Protein AF-A0AA48KX10-F1 (afdb_monomer_lite)

Sequence (72 aa):
MNNVEGIERNVKLSPERRRSDWSNFIERNVLDFFNEYRIERMVVEDGDGNKAKISRSKEHEIKVEVSSMMTF

Organism: NCBI:txid3033792

Structure (mmCIF, N/CA/C/O backbone):
data_AF-A0AA48KX10-F1
#
_entry.id   AF-A0AA48KX10-F1
#
loop_
_atom_site.group_PDB
_atom_site.id
_atom_site.type_symbol
_atom_site.label_atom_id
_atom_site.label_alt_id
_atom_site.label_comp_id
_atom_site.label_asym_id
_atom_site.label_entity_id
_atom_site.label_seq_id
_atom_site.pdbx_PDB_ins_code
_atom_site.Cartn_x
_atom_site.Cartn_y
_atom_site.Cartn_z
_atom_site.occupancy
_atom_site.B_iso_or_equiv
_atom_site.auth_seq_id
_atom_site.auth_comp_id
_atom_site.auth_asym_id
_atom_site.auth_atom_id
_atom_site.pdbx_PDB_model_num
ATOM 1 N N . MET A 1 1 ? -10.532 -18.157 -32.216 1.00 37.91 1 MET A N 1
ATOM 2 C CA . MET A 1 1 ? -10.028 -17.978 -30.838 1.00 37.91 1 MET A CA 1
ATOM 3 C C . MET A 1 1 ? -8.768 -17.143 -30.963 1.00 37.91 1 MET A C 1
ATOM 5 O O . MET A 1 1 ? -7.809 -17.636 -31.536 1.00 37.91 1 MET A O 1
ATOM 9 N N . ASN A 1 2 ? -8.807 -15.867 -30.578 1.00 41.56 2 ASN A N 1
ATOM 10 C CA . ASN A 1 2 ? -7.647 -14.984 -30.709 1.00 41.56 2 ASN A CA 1
ATOM 11 C C . ASN A 1 2 ? -6.837 -15.085 -29.419 1.00 41.56 2 ASN A C 1
ATOM 13 O O . ASN A 1 2 ? -7.329 -14.715 -28.356 1.00 41.56 2 ASN A O 1
ATOM 17 N N . ASN A 1 3 ? -5.638 -15.653 -29.527 1.00 45.84 3 ASN A N 1
ATOM 18 C CA . ASN A 1 3 ? -4.668 -15.719 -28.446 1.00 45.84 3 ASN A CA 1
ATOM 19 C C . ASN A 1 3 ? -4.238 -14.282 -28.125 1.00 45.84 3 ASN A C 1
ATOM 21 O O . ASN A 1 3 ? -3.609 -13.628 -28.955 1.00 45.84 3 ASN A O 1
ATOM 25 N N . VAL A 1 4 ? -4.644 -13.760 -26.969 1.00 53.09 4 VAL A N 1
ATOM 26 C CA . VAL A 1 4 ? -4.143 -12.480 -26.459 1.00 53.09 4 VAL A CA 1
ATOM 27 C C . VAL A 1 4 ? -2.728 -12.713 -25.943 1.00 53.09 4 VAL A C 1
ATOM 29 O O . VAL A 1 4 ? -2.507 -12.904 -24.752 1.00 53.09 4 VAL A O 1
ATOM 32 N N . GLU A 1 5 ? -1.760 -12.767 -26.856 1.00 55.56 5 GLU A N 1
ATOM 33 C CA . GLU A 1 5 ? -0.353 -12.692 -26.477 1.00 55.56 5 GLU A CA 1
ATOM 34 C C . GLU A 1 5 ? -0.152 -11.364 -25.745 1.00 55.56 5 GLU A C 1
ATOM 36 O O . GLU A 1 5 ? -0.392 -10.285 -26.295 1.00 55.56 5 GLU A O 1
ATOM 41 N N . GLY A 1 6 ? 0.169 -11.463 -24.453 1.00 48.88 6 GLY A N 1
ATOM 42 C CA . GLY A 1 6 ? 0.373 -10.325 -23.576 1.00 48.88 6 GLY A CA 1
ATOM 43 C C . GLY A 1 6 ? 1.386 -9.381 -24.203 1.00 48.88 6 GLY A C 1
ATOM 44 O O . GLY A 1 6 ? 2.535 -9.744 -24.436 1.00 48.88 6 GLY A O 1
ATOM 45 N N . ILE A 1 7 ? 0.947 -8.162 -24.505 1.00 49.56 7 ILE A N 1
ATOM 46 C CA . ILE A 1 7 ? 1.821 -7.094 -24.972 1.00 49.56 7 ILE A CA 1
ATOM 47 C C . ILE A 1 7 ? 2.663 -6.653 -23.764 1.00 49.56 7 ILE A C 1
ATOM 49 O O . ILE A 1 7 ? 2.345 -5.669 -23.096 1.00 49.56 7 ILE A O 1
ATOM 53 N N . GLU A 1 8 ? 3.731 -7.388 -23.455 1.00 52.25 8 GLU A N 1
ATOM 54 C CA . GLU A 1 8 ? 4.769 -6.960 -22.516 1.00 52.25 8 GLU A CA 1
ATOM 55 C C . GLU A 1 8 ? 5.604 -5.861 -23.186 1.00 52.25 8 GLU A C 1
ATOM 57 O O . GLU A 1 8 ? 6.682 -6.078 -23.741 1.00 52.25 8 GLU A O 1
ATOM 62 N N . ARG A 1 9 ? 5.080 -4.631 -23.189 1.00 52.84 9 ARG A N 1
ATOM 63 C CA . ARG A 1 9 ? 5.882 -3.449 -23.519 1.00 52.84 9 ARG A CA 1
ATOM 64 C C . ARG A 1 9 ? 6.901 -3.256 -22.401 1.00 52.84 9 ARG A C 1
ATOM 66 O O . ARG A 1 9 ? 6.588 -2.674 -21.370 1.00 52.84 9 ARG A O 1
ATOM 73 N N . ASN A 1 10 ? 8.124 -3.722 -22.626 1.00 51.03 10 ASN A N 1
ATOM 74 C CA . ASN A 1 10 ? 9.260 -3.512 -21.734 1.00 51.03 10 ASN A CA 1
ATOM 75 C C . ASN A 1 10 ? 9.725 -2.041 -21.816 1.00 51.03 10 ASN A C 1
ATOM 77 O O . ASN A 1 10 ? 10.707 -1.700 -22.478 1.00 51.03 10 ASN A O 1
ATOM 81 N N . VAL A 1 11 ? 8.944 -1.129 -21.227 1.00 60.22 11 VAL A N 1
ATOM 82 C CA . VAL A 1 11 ? 9.2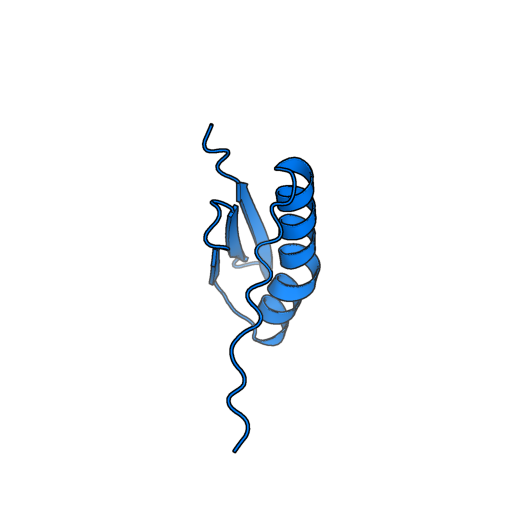78 0.297 -21.142 1.00 60.22 11 VAL A CA 1
ATOM 83 C C . VAL A 1 11 ? 10.213 0.490 -19.952 1.00 60.22 11 VAL A C 1
ATOM 85 O O . VAL A 1 11 ? 9.769 0.584 -18.811 1.00 60.22 11 VAL A O 1
ATOM 88 N N . LYS A 1 12 ? 11.524 0.585 -20.204 1.00 62.84 12 LYS A N 1
ATOM 89 C CA . LYS A 1 12 ? 12.494 0.991 -19.175 1.00 62.84 12 LYS A CA 1
ATOM 90 C C . LYS A 1 12 ? 12.296 2.466 -18.812 1.00 62.84 12 LYS A C 1
ATOM 92 O O . LYS A 1 12 ? 12.877 3.356 -19.428 1.00 62.84 12 LYS A O 1
ATOM 97 N N . LEU A 1 13 ? 11.467 2.726 -17.806 1.00 63.50 13 LEU A N 1
ATOM 98 C CA . LEU A 1 13 ? 11.308 4.046 -17.190 1.00 63.50 13 LEU A CA 1
ATOM 99 C C . LEU A 1 13 ? 12.548 4.403 -16.358 1.00 63.50 13 LEU A C 1
ATOM 101 O O . LEU A 1 13 ? 13.229 3.509 -15.861 1.00 63.50 13 LEU A O 1
ATOM 105 N N . SER A 1 14 ? 12.842 5.693 -16.164 1.00 73.94 14 SER A N 1
ATOM 106 C CA . SER A 1 14 ? 13.902 6.111 -15.231 1.00 73.94 14 SER A CA 1
ATOM 107 C C . SER A 1 14 ? 13.515 5.778 -13.779 1.00 73.94 14 SER A C 1
ATOM 109 O O . SER A 1 14 ? 12.320 5.691 -13.483 1.00 73.94 14 SER A O 1
ATOM 111 N N . PRO A 1 15 ? 14.472 5.602 -12.849 1.00 73.56 15 PRO A N 1
ATOM 112 C CA . PRO A 1 15 ? 14.165 5.291 -11.450 1.00 73.56 15 PRO A CA 1
ATOM 113 C C . PRO A 1 15 ? 13.217 6.295 -10.777 1.00 73.56 15 PRO A C 1
ATOM 115 O O . PRO A 1 15 ? 12.381 5.910 -9.963 1.00 73.56 15 PRO A O 1
ATOM 118 N N . GLU A 1 16 ? 13.316 7.577 -11.126 1.00 72.50 16 GLU A N 1
ATOM 119 C CA . GLU A 1 16 ? 12.459 8.645 -10.601 1.00 72.50 16 GLU A CA 1
ATOM 120 C C . GLU A 1 16 ? 11.027 8.508 -11.115 1.00 72.50 16 GLU A C 1
ATOM 122 O O . GLU A 1 16 ? 10.086 8.625 -10.332 1.00 72.50 16 GLU A O 1
ATOM 127 N N . ARG A 1 17 ? 10.863 8.206 -12.412 1.00 69.31 17 ARG A N 1
ATOM 128 C CA . ARG A 1 17 ? 9.545 7.954 -13.008 1.00 69.31 17 ARG A CA 1
ATOM 129 C C . ARG A 1 17 ? 8.916 6.690 -12.436 1.00 69.31 17 ARG A C 1
ATOM 131 O O . ARG A 1 17 ? 7.772 6.752 -12.014 1.00 69.31 17 ARG A O 1
ATOM 138 N N . ARG A 1 18 ? 9.683 5.599 -12.300 1.00 71.75 18 ARG A N 1
ATOM 139 C CA . ARG A 1 18 ? 9.201 4.355 -11.668 1.00 71.75 18 ARG A CA 1
ATOM 140 C C . ARG A 1 18 ? 8.681 4.599 -10.255 1.00 71.75 18 ARG A C 1
ATOM 142 O O . ARG A 1 18 ? 7.591 4.154 -9.929 1.00 71.75 18 ARG A O 1
ATOM 149 N N . ARG A 1 19 ? 9.422 5.350 -9.432 1.00 73.44 19 ARG A N 1
ATOM 150 C CA . ARG A 1 19 ? 8.970 5.711 -8.079 1.00 73.44 19 ARG A CA 1
ATOM 151 C C . ARG A 1 19 ? 7.709 6.568 -8.079 1.00 73.44 19 ARG A C 1
ATOM 153 O O . ARG A 1 19 ? 6.807 6.298 -7.298 1.00 73.44 19 ARG A O 1
ATOM 160 N N . SER A 1 20 ? 7.652 7.593 -8.930 1.00 76.62 20 SER A N 1
ATOM 161 C CA . SER A 1 20 ? 6.478 8.467 -9.024 1.00 76.62 20 SER A CA 1
ATOM 162 C C . SER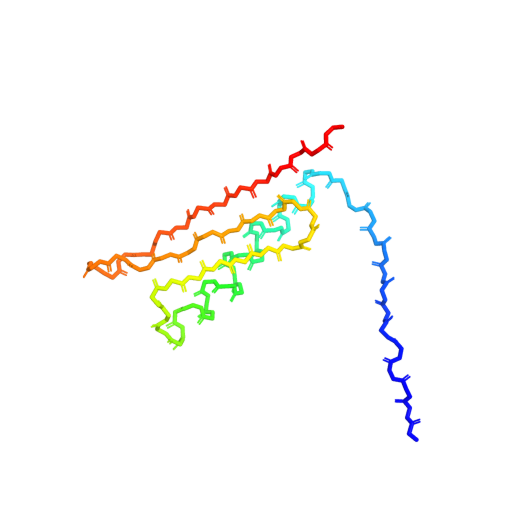 A 1 20 ? 5.237 7.694 -9.473 1.00 76.62 20 SER A C 1
ATOM 164 O O . SER A 1 20 ? 4.164 7.878 -8.903 1.00 76.62 20 SER A O 1
ATOM 166 N N . ASP A 1 21 ? 5.379 6.827 -10.473 1.00 84.88 21 ASP A N 1
ATOM 167 C CA . ASP A 1 21 ? 4.281 6.019 -10.999 1.00 84.88 21 ASP A CA 1
ATOM 168 C C . ASP A 1 21 ? 3.840 4.964 -9.978 1.00 84.88 21 ASP A C 1
ATOM 170 O O . ASP A 1 21 ? 2.641 4.759 -9.792 1.00 84.88 21 ASP A O 1
ATOM 174 N N . TRP A 1 22 ? 4.788 4.372 -9.243 1.00 89.25 22 TRP A N 1
ATOM 175 C CA . TRP A 1 22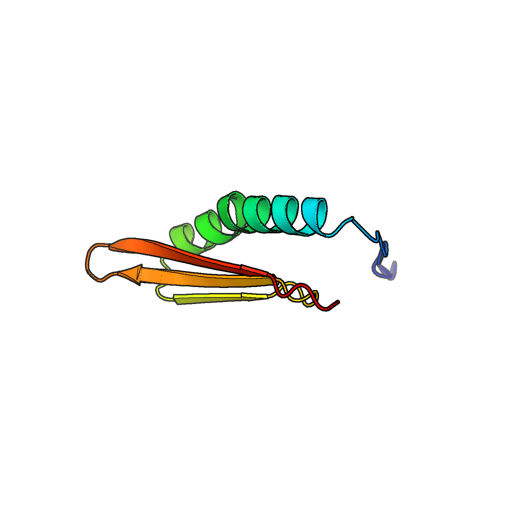 ? 4.501 3.448 -8.148 1.00 89.25 22 TRP A CA 1
ATOM 176 C C . TRP A 1 22 ? 3.703 4.108 -7.022 1.00 89.25 22 TRP A C 1
ATOM 178 O O . TRP A 1 22 ? 2.636 3.612 -6.665 1.00 89.25 22 TRP A O 1
ATOM 188 N N . SER A 1 23 ? 4.159 5.250 -6.496 1.00 87.62 23 SER A N 1
ATOM 189 C CA . SER A 1 23 ? 3.428 5.965 -5.442 1.00 87.62 23 SER A CA 1
ATOM 190 C C . SER A 1 23 ? 2.017 6.350 -5.897 1.00 87.62 23 SER A C 1
ATOM 192 O O . SER A 1 23 ? 1.051 6.098 -5.179 1.00 87.62 23 SER A O 1
ATOM 194 N N . ASN A 1 24 ? 1.878 6.860 -7.127 1.00 90.12 24 ASN A N 1
ATOM 195 C CA . ASN A 1 24 ? 0.575 7.194 -7.707 1.00 90.12 24 ASN A CA 1
ATOM 196 C C . ASN A 1 24 ? -0.340 5.967 -7.842 1.00 90.12 24 ASN A C 1
ATOM 198 O O . ASN A 1 24 ? -1.545 6.059 -7.594 1.00 90.12 24 ASN A O 1
ATOM 202 N N . PHE A 1 25 ? 0.211 4.821 -8.249 1.00 91.44 25 PHE A N 1
ATOM 203 C CA . PHE A 1 25 ? -0.537 3.572 -8.354 1.00 91.44 25 PHE A CA 1
ATOM 204 C C . PHE A 1 25 ? -1.055 3.118 -6.987 1.00 91.44 25 PHE A C 1
ATOM 206 O O . PHE A 1 25 ? -2.245 2.805 -6.871 1.00 91.44 25 PHE A O 1
ATOM 213 N N . ILE A 1 26 ? -0.199 3.147 -5.959 1.00 93.81 26 ILE A N 1
ATOM 214 C CA . ILE A 1 26 ? -0.574 2.795 -4.587 1.00 93.81 26 ILE A CA 1
ATOM 215 C C . ILE A 1 26 ? -1.701 3.698 -4.084 1.00 93.81 26 ILE A C 1
ATOM 217 O O . ILE A 1 26 ? -2.742 3.189 -3.670 1.00 93.81 26 ILE A O 1
ATOM 221 N N . GLU A 1 27 ? -1.525 5.017 -4.161 1.00 90.88 27 GLU A N 1
ATOM 222 C CA . GLU A 1 27 ? -2.477 5.979 -3.598 1.00 90.88 27 GLU A CA 1
ATOM 223 C C . GLU A 1 27 ? -3.854 5.922 -4.260 1.00 90.88 27 GLU A C 1
ATOM 225 O O . GLU A 1 27 ? -4.861 6.046 -3.571 1.00 90.88 27 GLU A O 1
ATOM 230 N N . ARG A 1 28 ? -3.910 5.723 -5.582 1.00 90.69 28 ARG A N 1
ATOM 231 C CA . ARG A 1 28 ? -5.172 5.790 -6.335 1.00 90.69 28 ARG A CA 1
ATOM 232 C C . ARG A 1 28 ? -5.872 4.456 -6.514 1.00 90.69 28 ARG A C 1
ATOM 234 O O . ARG A 1 28 ? -7.086 4.421 -6.564 1.00 90.69 28 ARG A O 1
ATOM 241 N N . ASN A 1 29 ? -5.127 3.372 -6.700 1.00 94.81 29 ASN A N 1
ATOM 242 C CA . ASN A 1 29 ? -5.730 2.089 -7.071 1.00 94.81 29 ASN A CA 1
ATOM 243 C C . ASN A 1 29 ? -5.745 1.152 -5.871 1.00 94.81 29 ASN A C 1
ATOM 245 O O . ASN A 1 29 ? -6.765 0.547 -5.547 1.00 94.81 29 ASN A O 1
ATOM 249 N N . VAL A 1 30 ? -4.602 1.040 -5.195 1.00 95.31 30 VAL A N 1
ATOM 250 C CA . VAL A 1 30 ? -4.448 0.058 -4.123 1.00 95.31 30 VAL A CA 1
ATOM 251 C C . VAL A 1 30 ? -5.190 0.495 -2.865 1.00 95.31 30 VAL A C 1
ATOM 253 O O . VAL A 1 30 ? -5.846 -0.342 -2.250 1.00 95.31 30 VAL A O 1
ATOM 256 N N . LEU A 1 31 ? -5.144 1.777 -2.484 1.00 94.31 31 LEU A N 1
ATOM 257 C CA . LEU A 1 31 ? -5.885 2.260 -1.310 1.00 94.31 31 LEU A CA 1
ATOM 258 C C . LEU A 1 31 ? -7.401 2.213 -1.499 1.00 94.31 31 LEU A C 1
ATOM 260 O O . LEU A 1 31 ? -8.105 1.843 -0.558 1.00 94.31 31 LEU A O 1
ATOM 264 N N . ASP A 1 32 ? -7.890 2.520 -2.699 1.00 94.88 32 ASP A N 1
ATOM 265 C CA . ASP A 1 32 ? -9.314 2.419 -3.025 1.00 94.88 32 ASP A CA 1
ATOM 266 C C . ASP A 1 32 ? -9.791 0.969 -2.890 1.00 94.88 32 ASP A C 1
ATOM 268 O O . ASP A 1 32 ? -10.722 0.696 -2.131 1.00 94.88 32 ASP A O 1
ATOM 272 N N . PHE A 1 33 ? -9.073 0.018 -3.498 1.00 95.81 33 PHE A N 1
ATOM 273 C CA . PHE A 1 33 ? -9.358 -1.412 -3.355 1.00 95.81 33 PHE A CA 1
ATOM 274 C C . PHE A 1 33 ? -9.254 -1.886 -1.893 1.00 95.81 33 PHE A C 1
ATOM 276 O O . PHE A 1 33 ? -10.125 -2.591 -1.382 1.00 95.81 33 PHE A O 1
ATOM 283 N N . PHE A 1 34 ? -8.212 -1.468 -1.171 1.00 95.69 34 PHE A N 1
ATOM 284 C CA . PHE A 1 34 ? -8.023 -1.816 0.238 1.00 95.69 34 PHE A CA 1
ATOM 285 C C . PHE A 1 34 ? -9.195 -1.348 1.115 1.00 95.69 34 PHE A C 1
ATOM 287 O O . PHE A 1 34 ? -9.606 -2.050 2.047 1.00 95.69 34 PHE A O 1
ATOM 294 N N . ASN A 1 35 ? -9.747 -0.172 0.815 1.00 93.19 35 ASN A N 1
ATOM 295 C CA . ASN A 1 35 ? -10.888 0.387 1.527 1.00 93.19 35 ASN A CA 1
ATOM 296 C C . ASN A 1 35 ? -12.217 -0.245 1.143 1.00 93.19 35 ASN A C 1
ATOM 298 O O . ASN A 1 35 ? -12.978 -0.608 2.042 1.00 93.19 35 ASN A O 1
ATOM 302 N N . GLU A 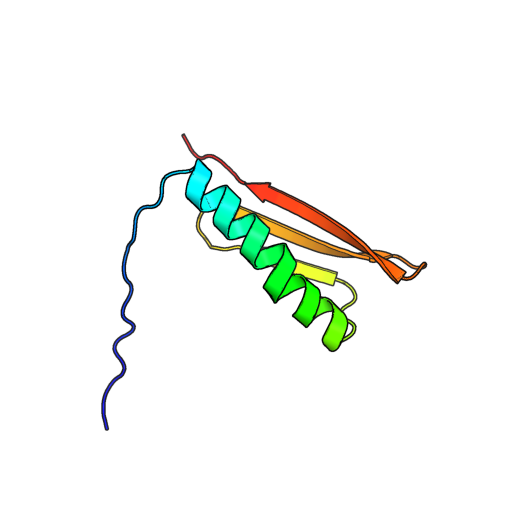1 36 ? -12.486 -0.397 -0.152 1.00 95.81 36 GLU A N 1
ATOM 303 C CA . GLU A 1 36 ? -13.739 -0.954 -0.668 1.00 95.81 36 GLU A CA 1
ATOM 304 C C . GLU A 1 36 ? -14.028 -2.330 -0.059 1.00 95.81 36 GLU A C 1
ATOM 306 O O . GLU A 1 36 ? -15.125 -2.586 0.442 1.00 95.81 36 GLU A O 1
ATOM 311 N N . TYR A 1 37 ? -13.004 -3.181 0.003 1.00 95.62 37 TYR A N 1
ATOM 312 C CA . TYR A 1 37 ? -13.126 -4.545 0.514 1.00 95.62 37 TYR A CA 1
ATOM 313 C C . TYR A 1 37 ? -12.813 -4.675 2.010 1.00 95.62 37 TYR A C 1
ATOM 315 O O . TYR A 1 37 ? -12.742 -5.792 2.521 1.00 95.62 37 TYR A O 1
ATOM 323 N N . ARG A 1 38 ? -12.645 -3.550 2.726 1.00 92.25 38 ARG A N 1
ATOM 324 C CA . ARG A 1 38 ? -12.343 -3.499 4.172 1.00 92.25 38 ARG A CA 1
ATOM 325 C C . ARG A 1 38 ? -11.198 -4.434 4.560 1.00 92.25 38 ARG A C 1
ATOM 327 O O . ARG A 1 38 ? -11.272 -5.172 5.539 1.00 92.25 38 ARG A O 1
ATOM 334 N N . ILE A 1 39 ? -10.141 -4.419 3.759 1.00 94.56 39 ILE A N 1
ATOM 335 C CA . ILE A 1 39 ? -8.972 -5.254 4.001 1.00 94.56 39 ILE A CA 1
ATOM 336 C C . ILE A 1 39 ? -8.245 -4.712 5.240 1.00 94.56 39 ILE A C 1
ATOM 338 O O . ILE A 1 39 ? -8.203 -3.504 5.485 1.00 94.56 39 ILE A O 1
ATOM 342 N N . GLU A 1 40 ? -7.699 -5.621 6.048 1.00 94.06 40 GLU A N 1
ATOM 343 C CA . GLU A 1 40 ? -6.987 -5.287 7.290 1.00 94.06 40 GLU A CA 1
ATOM 344 C C . GLU A 1 40 ? -5.478 -5.129 7.069 1.00 94.06 40 GLU A C 1
ATOM 346 O O . GLU A 1 40 ? -4.825 -4.278 7.677 1.00 94.06 40 GLU A O 1
ATOM 351 N N . ARG A 1 41 ? -4.897 -5.939 6.176 1.00 95.62 41 ARG A N 1
ATOM 352 C CA . ARG A 1 41 ? -3.478 -5.873 5.818 1.00 95.62 41 ARG A CA 1
ATOM 353 C C . ARG A 1 41 ? -3.243 -6.353 4.392 1.00 95.62 41 ARG A C 1
ATOM 355 O O . ARG A 1 41 ? -3.800 -7.365 3.981 1.00 95.62 41 ARG A O 1
ATOM 362 N N . MET A 1 42 ? -2.373 -5.651 3.674 1.00 96.12 42 MET A N 1
ATOM 363 C CA . MET A 1 42 ? -1.987 -5.950 2.300 1.00 96.12 42 MET A CA 1
ATOM 364 C C . MET A 1 42 ? -0.507 -5.641 2.078 1.00 96.12 42 MET A C 1
ATOM 366 O O . MET A 1 42 ? 0.037 -4.699 2.657 1.00 96.12 42 MET A O 1
ATOM 370 N N . VAL A 1 43 ? 0.137 -6.435 1.226 1.00 95.06 43 VAL A N 1
ATOM 371 C CA . VAL A 1 43 ? 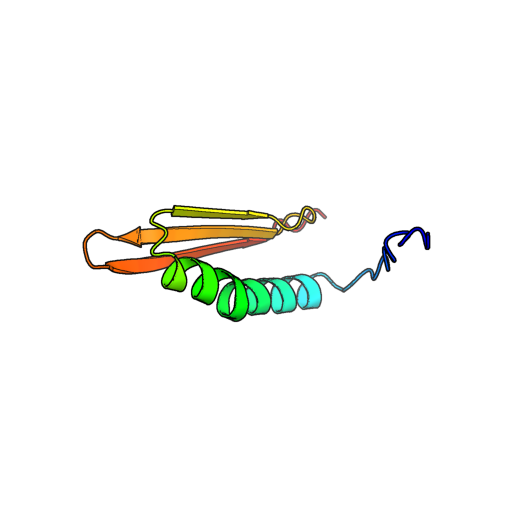1.478 -6.165 0.703 1.00 95.06 43 VAL A CA 1
ATOM 372 C C . VAL A 1 43 ? 1.398 -6.218 -0.817 1.00 95.06 43 VAL A C 1
ATOM 374 O O . VAL A 1 43 ? 0.814 -7.157 -1.354 1.00 95.06 43 VAL A O 1
ATOM 377 N N . VAL A 1 44 ? 1.964 -5.220 -1.492 1.00 94.56 44 VAL A N 1
ATOM 378 C CA . VAL A 1 44 ? 2.014 -5.139 -2.959 1.00 94.56 44 VAL A CA 1
ATOM 379 C C . VAL A 1 44 ? 3.462 -4.955 -3.391 1.00 94.56 44 VAL A C 1
ATOM 381 O O . VAL A 1 44 ? 4.183 -4.156 -2.794 1.00 94.56 44 VAL A O 1
ATOM 384 N N . GLU A 1 45 ? 3.882 -5.692 -4.414 1.00 91.75 45 GLU A N 1
ATOM 385 C CA . GLU A 1 45 ? 5.218 -5.614 -5.010 1.00 91.75 45 GLU A CA 1
ATOM 386 C C . GLU A 1 45 ? 5.077 -5.582 -6.536 1.00 91.75 45 GLU A C 1
ATOM 388 O O . GLU A 1 45 ? 4.249 -6.314 -7.079 1.00 91.75 45 GLU A O 1
ATOM 393 N N . ASP A 1 46 ? 5.859 -4.746 -7.223 1.00 85.56 46 ASP A N 1
ATOM 394 C CA . ASP A 1 46 ? 5.820 -4.631 -8.693 1.00 85.56 46 ASP A CA 1
ATOM 395 C C . ASP A 1 46 ? 6.823 -5.536 -9.422 1.00 85.56 46 ASP A C 1
ATOM 397 O O . ASP A 1 46 ? 6.836 -5.576 -10.648 1.00 85.56 46 ASP A O 1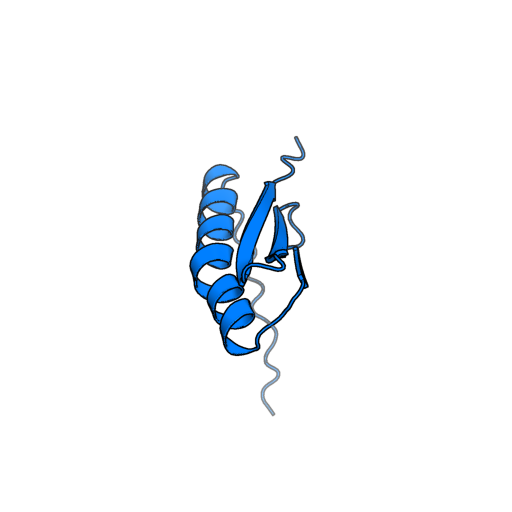
ATOM 401 N N . GLY A 1 47 ? 7.667 -6.259 -8.680 1.00 84.44 47 GLY A N 1
ATOM 402 C CA . GLY A 1 47 ? 8.734 -7.097 -9.236 1.00 84.44 47 GLY A CA 1
ATOM 403 C C . GLY A 1 47 ? 10.021 -6.345 -9.598 1.00 84.44 47 GLY A C 1
ATOM 404 O O . GLY A 1 47 ? 11.054 -6.987 -9.765 1.00 84.44 47 GLY A O 1
ATOM 405 N N . ASP A 1 48 ? 10.004 -5.009 -9.595 1.00 82.12 48 ASP A N 1
ATOM 406 C CA . ASP A 1 48 ? 11.137 -4.127 -9.922 1.00 82.12 48 ASP A CA 1
ATOM 407 C C . ASP A 1 48 ? 11.751 -3.470 -8.671 1.00 82.12 48 ASP A C 1
ATOM 409 O O . ASP A 1 48 ? 12.468 -2.465 -8.734 1.00 82.12 48 ASP A O 1
ATOM 413 N N . GLY A 1 49 ? 11.484 -4.057 -7.503 1.00 82.81 49 GLY A N 1
ATOM 414 C CA . GLY A 1 49 ? 12.026 -3.617 -6.220 1.00 82.81 49 GLY A CA 1
ATOM 415 C C . GLY A 1 49 ? 11.191 -2.551 -5.513 1.00 82.81 49 GLY A C 1
ATOM 416 O O . GLY A 1 49 ? 11.598 -2.108 -4.433 1.00 82.81 49 GLY A O 1
ATOM 417 N N . ASN A 1 50 ? 10.029 -2.162 -6.053 1.00 89.38 50 ASN A N 1
ATOM 418 C CA . ASN A 1 50 ? 9.076 -1.343 -5.319 1.00 89.38 50 ASN A CA 1
ATOM 419 C C . ASN A 1 50 ? 8.122 -2.222 -4.510 1.00 89.38 50 ASN A C 1
ATOM 421 O O . ASN A 1 50 ? 7.597 -3.231 -4.986 1.00 89.38 50 ASN A O 1
ATOM 425 N N . LYS A 1 51 ? 7.907 -1.833 -3.255 1.00 92.44 51 LYS A N 1
ATOM 426 C CA . LYS A 1 51 ? 7.039 -2.525 -2.308 1.00 92.44 51 LYS A CA 1
ATOM 427 C C . LYS A 1 51 ? 6.179 -1.518 -1.562 1.00 92.44 51 LYS A C 1
ATOM 429 O O . LYS A 1 51 ? 6.603 -0.397 -1.282 1.00 92.44 51 LYS A O 1
ATOM 434 N N . ALA A 1 52 ? 4.974 -1.933 -1.208 1.00 94.56 52 ALA A N 1
ATOM 435 C CA . ALA A 1 52 ? 4.086 -1.180 -0.341 1.00 94.56 52 ALA A CA 1
ATOM 436 C C . ALA A 1 52 ? 3.452 -2.118 0.682 1.00 94.56 52 ALA A C 1
ATOM 438 O O . ALA A 1 52 ? 2.976 -3.202 0.339 1.00 94.56 52 ALA A O 1
ATOM 439 N N . LYS A 1 53 ? 3.439 -1.698 1.945 1.00 95.62 53 LYS A N 1
ATOM 440 C CA . LYS A 1 53 ? 2.699 -2.360 3.021 1.00 95.62 53 LYS A CA 1
ATOM 441 C C . LYS A 1 53 ? 1.584 -1.438 3.471 1.00 95.62 53 LYS A C 1
ATOM 443 O O . LYS A 1 53 ? 1.838 -0.293 3.835 1.00 95.62 53 LYS A O 1
ATOM 448 N N . ILE A 1 54 ? 0.364 -1.953 3.456 1.00 95.94 54 ILE A N 1
ATOM 449 C CA . ILE A 1 54 ? -0.832 -1.219 3.857 1.00 95.94 54 ILE A CA 1
ATOM 450 C C . ILE A 1 54 ? -1.469 -1.981 5.009 1.00 95.94 54 ILE A C 1
ATOM 452 O O . ILE A 1 54 ? -1.627 -3.204 4.952 1.00 95.94 54 ILE A O 1
ATOM 456 N N . SER A 1 55 ? -1.813 -1.275 6.078 1.00 96.06 55 SER A N 1
ATOM 457 C CA . SER A 1 55 ? -2.482 -1.873 7.230 1.00 96.06 55 SER A CA 1
ATOM 458 C C . SER A 1 55 ? -3.489 -0.922 7.844 1.00 96.06 55 SER A C 1
ATOM 460 O O . SER A 1 55 ? -3.211 0.272 7.962 1.00 96.06 55 SER A O 1
ATOM 462 N N . ARG A 1 56 ? -4.610 -1.475 8.298 1.00 93.25 56 ARG A N 1
ATOM 463 C CA . ARG A 1 56 ? -5.608 -0.765 9.087 1.00 93.25 56 ARG A CA 1
ATOM 464 C C . ARG A 1 56 ? -5.249 -0.879 10.568 1.00 93.25 56 ARG A C 1
ATOM 466 O O . ARG A 1 56 ? -4.918 -1.958 11.064 1.00 93.25 56 ARG A O 1
ATOM 473 N N . SER A 1 57 ? -5.233 0.250 11.264 1.00 83.81 57 SER A N 1
ATOM 474 C CA . SER A 1 57 ? -5.060 0.291 12.712 1.00 83.81 57 SER A CA 1
ATOM 475 C C . SER A 1 57 ? -6.384 -0.036 13.409 1.00 83.81 57 SER A C 1
ATOM 477 O O . SER A 1 57 ? -7.456 -0.008 12.802 1.00 83.81 57 SER A O 1
ATOM 479 N N . LYS A 1 58 ? -6.333 -0.301 14.719 1.00 78.81 58 LYS A N 1
ATOM 480 C CA . LYS A 1 58 ? -7.544 -0.518 15.533 1.00 78.81 58 LYS A CA 1
ATOM 481 C C . LYS A 1 58 ? -8.481 0.700 15.548 1.00 78.81 58 LYS A C 1
ATOM 483 O O . LYS A 1 58 ? -9.672 0.545 15.793 1.00 78.81 58 LYS A O 1
ATOM 488 N N . GLU A 1 59 ? -7.955 1.889 15.258 1.00 82.00 59 GLU A N 1
ATOM 489 C CA . GLU A 1 59 ? -8.707 3.147 15.167 1.00 82.00 59 GLU A CA 1
ATOM 490 C C . GLU A 1 59 ? -9.188 3.440 13.736 1.00 82.00 59 GLU A C 1
ATOM 492 O O . GLU A 1 59 ? -9.649 4.536 13.446 1.00 82.00 59 GLU A O 1
ATOM 497 N N . HIS A 1 60 ? -9.115 2.450 12.838 1.00 77.44 60 HIS A N 1
ATOM 498 C CA . HIS A 1 60 ? -9.467 2.551 11.416 1.00 77.44 60 HIS A CA 1
ATOM 499 C C . HIS A 1 60 ? -8.576 3.496 10.594 1.00 77.44 60 HIS A C 1
ATOM 501 O O . HIS A 1 60 ? -8.851 3.718 9.414 1.00 77.44 60 HIS A O 1
ATOM 507 N N . GLU A 1 61 ? -7.474 3.983 11.167 1.00 87.31 61 GLU A N 1
ATOM 508 C CA . GLU A 1 61 ? -6.447 4.723 10.436 1.00 87.31 61 GLU A CA 1
ATOM 509 C C . GLU A 1 61 ? -5.700 3.785 9.476 1.00 87.31 61 GLU A C 1
ATOM 511 O O . GLU A 1 61 ? -5.350 2.655 9.830 1.00 87.31 61 GLU A O 1
ATOM 516 N N . ILE A 1 62 ? -5.450 4.244 8.249 1.00 90.69 62 ILE A N 1
ATOM 517 C CA . ILE A 1 62 ? -4.714 3.475 7.244 1.00 90.69 62 ILE A CA 1
ATOM 518 C C . ILE A 1 62 ? -3.261 3.920 7.271 1.00 90.69 62 ILE A C 1
ATOM 520 O O . ILE A 1 62 ? -2.942 5.065 6.961 1.00 90.69 62 ILE A O 1
ATOM 524 N N . LYS A 1 63 ? -2.371 2.985 7.589 1.00 92.56 63 LYS A N 1
ATOM 525 C CA . LYS A 1 63 ? -0.930 3.188 7.494 1.00 92.56 63 LYS A CA 1
ATOM 526 C C . LYS A 1 63 ? -0.423 2.631 6.172 1.00 92.56 63 LYS A C 1
ATOM 528 O O . LYS A 1 63 ? -0.697 1.472 5.854 1.00 92.56 63 LYS A O 1
ATOM 533 N N . VAL A 1 64 ? 0.352 3.437 5.453 1.00 91.56 64 VAL A N 1
ATOM 534 C CA . VAL A 1 64 ? 1.002 3.060 4.194 1.00 91.56 64 VAL A CA 1
ATOM 535 C C . VAL A 1 64 ? 2.507 3.236 4.346 1.00 91.56 64 VAL A C 1
ATOM 537 O O . VAL A 1 64 ? 2.986 4.321 4.663 1.00 91.56 64 VAL A O 1
ATOM 540 N N . GLU A 1 65 ? 3.259 2.167 4.118 1.00 90.44 65 GLU A N 1
ATOM 541 C CA . GLU A 1 65 ? 4.719 2.188 4.069 1.00 90.44 65 GLU A CA 1
ATOM 542 C C . GLU A 1 65 ? 5.161 1.802 2.661 1.00 90.44 65 GLU A C 1
ATOM 544 O O . GLU A 1 65 ? 5.029 0.644 2.262 1.00 90.44 65 GLU A O 1
ATOM 549 N N . VAL A 1 66 ? 5.676 2.775 1.910 1.00 85.44 66 VAL A N 1
ATOM 550 C CA . VAL A 1 66 ? 6.217 2.562 0.564 1.00 85.44 66 VAL A CA 1
ATOM 551 C C . VAL A 1 66 ? 7.737 2.498 0.643 1.00 85.44 66 VAL A C 1
ATOM 553 O O . VAL A 1 66 ? 8.370 3.364 1.247 1.00 85.44 66 VAL A O 1
ATOM 556 N N . SER A 1 67 ? 8.335 1.482 0.029 1.00 82.75 67 SER A N 1
ATOM 557 C CA . SER A 1 67 ? 9.783 1.374 -0.120 1.00 82.75 67 SER A CA 1
ATOM 558 C C . SER A 1 67 ? 10.160 1.024 -1.555 1.00 82.75 67 SER A C 1
ATOM 560 O O . SER A 1 67 ? 9.479 0.261 -2.234 1.00 82.75 67 SER A O 1
ATOM 562 N N . SER A 1 68 ? 11.273 1.590 -2.013 1.00 76.56 68 SER A N 1
ATOM 563 C CA . SER A 1 68 ? 11.826 1.345 -3.343 1.00 76.56 68 SER A CA 1
ATOM 564 C C . SER A 1 68 ? 13.288 0.966 -3.190 1.00 76.56 68 SER A C 1
ATOM 566 O O . SER A 1 68 ? 14.096 1.790 -2.754 1.00 76.56 68 SER A O 1
ATOM 568 N N . MET A 1 69 ? 13.646 -0.268 -3.535 1.00 62.81 69 MET A N 1
ATOM 569 C CA . MET A 1 69 ? 15.048 -0.658 -3.634 1.00 62.81 69 MET A CA 1
ATOM 570 C C . MET A 1 69 ? 15.619 -0.129 -4.952 1.00 62.81 69 MET A C 1
ATOM 572 O O . MET A 1 69 ? 15.286 -0.613 -6.028 1.00 62.81 69 MET A O 1
ATOM 576 N N . MET A 1 70 ? 16.494 0.877 -4.874 1.00 54.72 70 MET A N 1
ATOM 577 C CA . MET A 1 70 ? 17.422 1.153 -5.971 1.00 54.72 70 MET A CA 1
ATOM 578 C C . MET A 1 70 ? 18.502 0.076 -5.931 1.00 54.72 70 MET A C 1
ATOM 580 O O . MET A 1 70 ? 19.403 0.134 -5.098 1.00 54.72 70 MET A O 1
ATOM 584 N N . THR A 1 71 ? 18.396 -0.931 -6.792 1.00 45.72 71 THR A N 1
ATOM 585 C CA . THR A 1 71 ? 19.544 -1.786 -7.096 1.00 45.72 71 THR A CA 1
ATOM 586 C C . THR A 1 71 ? 20.435 -0.998 -8.056 1.00 45.72 71 THR A C 1
ATOM 588 O O . THR A 1 71 ? 20.005 -0.678 -9.167 1.00 45.72 71 THR A O 1
ATOM 591 N N . PHE A 1 72 ? 21.607 -0.586 -7.569 1.00 45.56 72 PHE A N 1
ATOM 592 C CA . PHE A 1 72 ? 22.658 0.067 -8.353 1.00 45.56 72 PHE A CA 1
ATOM 593 C C . PHE A 1 72 ? 23.493 -0.975 -9.097 1.00 45.56 72 PHE A C 1
ATOM 595 O O . PHE A 1 72 ? 23.674 -2.078 -8.531 1.00 45.56 72 PHE A O 1
#

Secondary structure (DSSP, 8-state):
--------------HHHHHHHHHHHIIIIIHHHHHHTT-SEEEEE-SSSEEEEEEE-TTSPEEEEEEE----

Radius of gyration: 15.1 Å; chains: 1; bounding box: 36×27×46 Å

Foldseek 3Di:
DDPPPDPPPVDPDDPVVVVVVLVVCCVPPVVVVCVVVVPAWDWDDPVQQWIWIWGQDPVRDIDIDIDGDDPD

pLDDT: mean 79.65, std 17.16, range [37.91, 96.12]